Protein AF-A0A7C6ZC52-F1 (afdb_monomer_lite)

Foldseek 3Di:
DVVVCVVCVVLLVQLLVLLVVLQVVLVVDDLLVSLLVSLLSSLVSSVVVVCVPDVPDDDDPVNVVVVSVVSNVQSNVVSVVQVVVCVVPVDRPTRSVSSSVVVVVVVVVVVD

Structure (mmCIF, N/CA/C/O backbone):
data_AF-A0A7C6ZC52-F1
#
_entry.id   AF-A0A7C6ZC52-F1
#
loop_
_atom_site.group_PDB
_atom_site.id
_atom_site.type_symbol
_atom_site.label_atom_id
_atom_site.label_alt_id
_atom_site.label_comp_id
_atom_site.label_asym_id
_atom_site.label_entity_id
_atom_site.label_seq_id
_atom_site.pdbx_PDB_ins_code
_atom_site.Cartn_x
_atom_site.Cartn_y
_atom_site.Cartn_z
_atom_site.occupancy
_atom_site.B_iso_or_equiv
_atom_site.auth_seq_id
_atom_site.auth_comp_id
_atom_site.auth_asym_id
_atom_site.auth_atom_id
_atom_site.pdbx_PDB_model_num
ATOM 1 N N . MET A 1 1 ? -5.428 -13.323 18.888 1.00 49.12 1 MET A N 1
ATOM 2 C CA . MET A 1 1 ? -5.321 -13.070 17.430 1.00 49.12 1 MET A CA 1
ATOM 3 C C . MET A 1 1 ? -6.634 -13.283 16.665 1.00 49.12 1 MET A C 1
ATOM 5 O O . MET A 1 1 ? -7.093 -12.332 16.052 1.00 49.12 1 MET A O 1
ATOM 9 N N . VAL A 1 2 ? -7.304 -14.443 16.736 1.00 44.88 2 VAL A N 1
ATOM 10 C CA . VAL A 1 2 ? -8.498 -14.747 15.897 1.00 44.88 2 VAL A CA 1
ATOM 11 C C . VAL A 1 2 ? -9.716 -13.831 16.147 1.00 44.88 2 VAL A C 1
ATOM 13 O O . VAL A 1 2 ? -10.378 -13.410 15.203 1.00 44.88 2 VAL A O 1
ATOM 16 N N . ARG A 1 3 ? -9.978 -13.423 17.399 1.00 42.66 3 ARG A N 1
ATOM 17 C CA . ARG A 1 3 ? -11.074 -12.486 17.746 1.00 42.66 3 ARG A CA 1
ATOM 18 C C . ARG A 1 3 ? -10.907 -11.062 17.188 1.00 42.66 3 ARG A C 1
ATOM 20 O O . ARG A 1 3 ? -11.892 -10.343 17.079 1.00 42.66 3 ARG A O 1
ATOM 27 N N . PHE A 1 4 ? -9.684 -10.658 16.843 1.00 47.75 4 PHE A N 1
ATOM 28 C CA . PHE A 1 4 ? -9.384 -9.324 16.307 1.00 47.75 4 PHE A CA 1
ATOM 29 C C . PHE A 1 4 ? -9.726 -9.221 14.821 1.00 47.75 4 PHE A C 1
ATOM 31 O O . PHE A 1 4 ? -10.271 -8.216 14.373 1.00 47.75 4 PHE A O 1
ATOM 38 N N . LEU A 1 5 ? -9.465 -10.309 14.093 1.00 48.25 5 LEU A N 1
ATOM 39 C CA . LEU A 1 5 ? -9.848 -10.471 12.700 1.00 48.25 5 LEU A CA 1
ATOM 40 C C . LEU A 1 5 ? -11.374 -10.273 12.574 1.00 48.25 5 LEU A C 1
ATOM 42 O O . LEU A 1 5 ? -11.814 -9.373 11.870 1.00 48.25 5 LEU A O 1
ATOM 46 N N . ILE A 1 6 ? -12.172 -10.973 13.391 1.00 50.19 6 ILE A N 1
ATOM 47 C CA . ILE A 1 6 ? -13.647 -10.962 13.315 1.00 50.19 6 ILE A CA 1
ATOM 48 C C . ILE A 1 6 ? -14.277 -9.565 13.473 1.00 50.19 6 ILE A C 1
ATOM 50 O O . ILE A 1 6 ? -15.255 -9.249 12.799 1.00 50.19 6 ILE A O 1
ATOM 54 N N . ARG A 1 7 ? -13.721 -8.703 14.335 1.00 53.19 7 ARG A N 1
ATOM 55 C CA . ARG A 1 7 ? -14.292 -7.371 14.624 1.00 53.19 7 ARG A CA 1
ATOM 56 C C . ARG A 1 7 ? -13.858 -6.283 13.630 1.00 53.19 7 ARG A C 1
ATOM 58 O O . ARG A 1 7 ? -14.532 -5.263 13.526 1.00 53.19 7 ARG A O 1
ATOM 65 N N . HIS A 1 8 ? -12.759 -6.488 12.899 1.00 59.03 8 HIS A N 1
ATOM 66 C CA . HIS A 1 8 ? -12.187 -5.500 11.971 1.00 59.03 8 HIS A CA 1
ATOM 67 C C . HIS A 1 8 ? -12.143 -5.963 10.504 1.00 59.03 8 HIS A C 1
ATOM 69 O O . HIS A 1 8 ? -11.731 -5.190 9.640 1.00 59.03 8 HIS A O 1
ATOM 75 N N . TRP A 1 9 ? -12.625 -7.171 10.191 1.00 60.59 9 TRP A N 1
ATOM 76 C CA . TRP A 1 9 ? -12.776 -7.671 8.820 1.00 60.59 9 TRP A CA 1
ATOM 77 C C . TRP A 1 9 ? -13.433 -6.714 7.828 1.00 60.59 9 TRP A C 1
ATOM 79 O O . TRP A 1 9 ? -12.877 -6.585 6.741 1.00 60.59 9 TRP A O 1
ATOM 89 N N . PRO A 1 10 ? -14.533 -5.999 8.143 1.00 69.50 10 PRO A N 1
ATOM 90 C CA . PRO A 1 10 ? -15.108 -5.073 7.169 1.00 69.50 10 PRO A CA 1
ATOM 91 C C . PRO A 1 10 ? -14.120 -3.971 6.770 1.00 69.50 10 PRO A C 1
ATOM 93 O O . PRO A 1 10 ? -14.049 -3.613 5.601 1.00 69.50 10 PRO A O 1
ATOM 96 N N . ARG A 1 11 ? -13.284 -3.496 7.702 1.00 70.25 11 ARG A N 1
ATOM 97 C CA . ARG A 1 11 ? -12.250 -2.495 7.406 1.00 70.25 11 ARG A CA 1
ATOM 98 C C . ARG A 1 11 ? -11.139 -3.091 6.544 1.00 70.25 11 ARG A C 1
ATOM 100 O O . ARG A 1 11 ? -10.799 -2.520 5.518 1.00 70.25 11 ARG A O 1
ATOM 107 N N . ALA A 1 12 ? -10.637 -4.274 6.904 1.00 71.81 12 ALA A N 1
ATOM 108 C CA . ALA A 1 12 ? -9.601 -4.958 6.129 1.00 71.81 12 ALA A CA 1
ATOM 109 C C . ALA A 1 12 ? -10.050 -5.260 4.687 1.00 71.81 12 ALA A C 1
ATOM 111 O O . ALA A 1 12 ? -9.261 -5.113 3.758 1.00 71.81 12 ALA A O 1
ATOM 112 N N . VAL A 1 13 ? -11.320 -5.628 4.489 1.00 78.56 13 VAL A N 1
ATOM 113 C CA . VAL A 1 13 ? -11.903 -5.865 3.159 1.00 78.56 13 VAL A CA 1
ATOM 114 C C . VAL A 1 13 ? -12.015 -4.565 2.361 1.00 78.56 13 VAL A C 1
ATOM 116 O O . VAL A 1 13 ? -11.674 -4.556 1.181 1.00 78.56 13 VAL A O 1
ATOM 119 N N . VAL A 1 14 ? -12.432 -3.461 2.989 1.00 77.81 14 VAL A N 1
ATOM 120 C CA . VAL A 1 14 ? -12.487 -2.143 2.331 1.00 77.81 14 VAL A CA 1
ATOM 121 C C . VAL A 1 14 ? -11.087 -1.675 1.933 1.00 77.81 14 VAL A C 1
ATOM 123 O O . VAL A 1 14 ? -10.881 -1.288 0.787 1.00 77.81 14 VAL A O 1
ATOM 126 N N . VAL A 1 15 ? -10.106 -1.773 2.832 1.00 80.12 15 VAL A N 1
ATOM 127 C CA . VAL A 1 15 ? -8.717 -1.361 2.571 1.00 80.12 15 VAL A CA 1
ATOM 128 C C . VAL A 1 15 ? -8.071 -2.241 1.495 1.00 80.12 15 VAL A C 1
ATOM 130 O O . VAL A 1 15 ? -7.408 -1.720 0.600 1.00 80.12 15 VAL A O 1
ATOM 133 N N . ALA A 1 16 ? -8.326 -3.554 1.508 1.00 80.19 16 ALA A N 1
ATOM 134 C CA . ALA A 1 16 ? -7.916 -4.454 0.430 1.00 80.19 16 ALA A CA 1
ATOM 135 C C . ALA A 1 16 ? -8.570 -4.078 -0.905 1.00 80.19 16 ALA A C 1
ATOM 137 O O . ALA A 1 16 ? -7.877 -3.969 -1.915 1.00 80.19 16 ALA A O 1
ATOM 138 N N . GLY A 1 17 ? -9.877 -3.807 -0.908 1.00 81.69 17 GLY A N 1
ATOM 139 C CA . GLY A 1 17 ? -10.591 -3.326 -2.089 1.00 81.69 17 GLY A CA 1
ATOM 140 C C . GLY A 1 17 ? -9.960 -2.055 -2.658 1.00 81.69 17 GLY A C 1
ATOM 141 O O . GLY A 1 17 ? -9.652 -2.003 -3.848 1.00 81.69 17 GLY A O 1
ATOM 142 N N . VAL A 1 18 ? -9.677 -1.066 -1.807 1.00 83.50 18 VAL A N 1
ATOM 143 C CA . VAL A 1 18 ? -9.012 0.181 -2.214 1.00 83.50 18 VAL A CA 1
ATOM 144 C C . VAL A 1 18 ? -7.610 -0.086 -2.758 1.00 83.50 18 VAL A C 1
ATOM 146 O O . VAL A 1 18 ? -7.251 0.501 -3.776 1.00 83.50 18 VAL A O 1
ATOM 149 N N . ALA A 1 19 ? -6.832 -0.988 -2.155 1.00 82.69 19 ALA A N 1
ATOM 150 C CA . ALA A 1 19 ? -5.495 -1.339 -2.639 1.00 82.69 19 ALA A CA 1
ATOM 151 C C . ALA A 1 19 ? -5.523 -1.905 -4.070 1.00 82.69 19 ALA A C 1
ATOM 153 O O . ALA A 1 19 ? -4.771 -1.455 -4.933 1.00 82.69 19 ALA A O 1
ATOM 154 N N . PHE A 1 20 ? -6.422 -2.850 -4.359 1.00 83.69 20 PHE A N 1
ATOM 155 C CA . PHE A 1 20 ? -6.524 -3.442 -5.697 1.00 83.69 20 PHE A CA 1
ATOM 156 C C . PHE A 1 20 ? -7.140 -2.485 -6.725 1.00 83.69 20 PHE A C 1
ATOM 158 O O . PHE A 1 20 ? -6.680 -2.436 -7.867 1.00 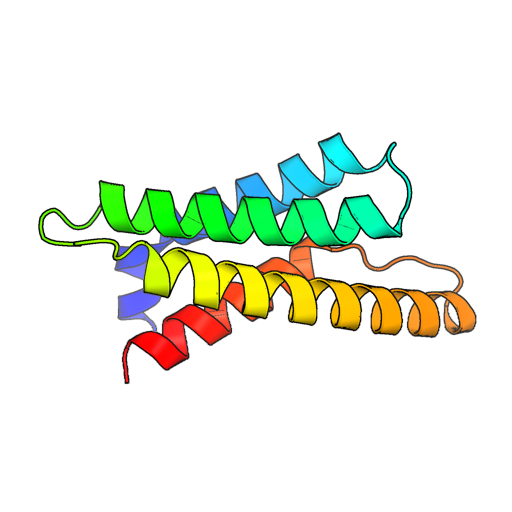83.69 20 PHE A O 1
ATOM 165 N N . VAL A 1 21 ? -8.144 -1.695 -6.330 1.00 86.00 21 VAL A N 1
ATOM 166 C CA . VAL A 1 21 ? -8.778 -0.701 -7.210 1.00 86.00 21 VAL A CA 1
ATOM 167 C C . VAL A 1 21 ? -7.803 0.424 -7.551 1.00 86.00 21 VAL A C 1
ATOM 169 O O . VAL A 1 21 ? -7.663 0.767 -8.722 1.00 86.00 21 VAL A O 1
ATOM 172 N N . SER A 1 22 ? -7.086 0.963 -6.563 1.00 82.69 22 SER A N 1
ATOM 173 C CA . SER A 1 22 ? -6.061 1.988 -6.798 1.00 82.69 22 SER A CA 1
ATOM 174 C C . SER A 1 22 ? -4.925 1.446 -7.656 1.00 82.69 22 SER A C 1
ATOM 176 O O . SER A 1 22 ? -4.551 2.097 -8.629 1.00 82.69 22 SER A O 1
ATOM 178 N N . GLN A 1 23 ? -4.460 0.218 -7.400 1.00 82.56 23 GLN A N 1
ATOM 179 C CA . GLN A 1 23 ? -3.472 -0.427 -8.257 1.00 82.56 23 GLN A CA 1
ATOM 180 C C . GLN A 1 23 ? -3.954 -0.508 -9.713 1.00 82.56 23 GLN A C 1
ATOM 182 O O . GLN A 1 23 ? -3.177 -0.204 -10.615 1.00 82.56 23 GLN A O 1
ATOM 187 N N . ALA A 1 24 ? -5.207 -0.908 -9.951 1.00 81.44 24 ALA A N 1
ATOM 188 C CA . ALA A 1 24 ? -5.769 -1.040 -11.294 1.00 81.44 24 ALA A CA 1
ATOM 189 C C . ALA A 1 24 ? -5.967 0.314 -11.996 1.00 81.44 24 ALA A C 1
ATOM 191 O O . ALA A 1 24 ? -5.619 0.445 -13.169 1.00 81.44 24 ALA A O 1
ATOM 192 N N . LEU A 1 25 ? -6.484 1.317 -11.280 1.00 84.56 25 LEU A N 1
ATOM 193 C CA . LEU A 1 25 ? -6.748 2.659 -11.811 1.00 84.56 25 LEU A CA 1
ATOM 194 C C . LEU A 1 25 ? -5.472 3.440 -12.114 1.00 84.56 25 LEU A C 1
ATOM 196 O O . LEU A 1 25 ? -5.442 4.218 -13.063 1.00 84.56 25 LEU A O 1
ATOM 200 N N . LEU A 1 26 ? -4.432 3.244 -11.304 1.00 81.81 26 LEU A N 1
ATOM 201 C CA . LEU A 1 26 ? -3.179 3.985 -11.401 1.00 81.81 26 LEU A CA 1
ATOM 202 C C . LEU A 1 26 ? -2.105 3.240 -12.210 1.00 81.81 26 LEU A C 1
ATOM 204 O O . LEU A 1 26 ? -1.073 3.821 -12.516 1.00 81.81 26 LEU A O 1
ATOM 208 N N . LYS A 1 27 ? -2.362 1.992 -12.626 1.00 77.81 27 LYS A N 1
ATOM 209 C CA . LYS A 1 27 ? -1.494 1.225 -13.533 1.00 77.81 27 LYS A CA 1
ATOM 210 C C . LYS A 1 27 ? -1.074 1.957 -14.827 1.00 77.81 27 LYS A C 1
ATOM 212 O O . LYS A 1 27 ? 0.035 1.686 -15.277 1.00 77.81 27 LYS A O 1
ATOM 217 N N . PRO A 1 28 ? -1.897 2.820 -15.465 1.00 81.38 28 PRO A N 1
ATOM 218 C CA . PRO A 1 28 ? -1.469 3.559 -16.656 1.00 81.38 28 PRO A CA 1
ATOM 219 C C . PRO A 1 28 ? -0.519 4.734 -16.368 1.00 81.38 28 PRO A C 1
ATOM 221 O O . PRO A 1 28 ? -0.026 5.338 -17.317 1.00 81.38 28 PRO A O 1
ATOM 224 N N . LEU A 1 29 ? -0.270 5.087 -15.102 1.00 78.62 29 LEU A N 1
ATOM 225 C CA . LEU A 1 29 ? 0.718 6.106 -14.737 1.00 78.62 29 LEU A CA 1
ATOM 226 C C . LEU A 1 29 ? 2.141 5.541 -14.769 1.00 78.62 29 LEU A C 1
ATOM 228 O O . LEU A 1 29 ? 2.360 4.331 -14.823 1.00 78.62 29 LEU A O 1
ATOM 232 N N . GLU A 1 30 ? 3.121 6.441 -14.687 1.00 78.44 30 GLU A N 1
ATOM 233 C CA . GLU A 1 30 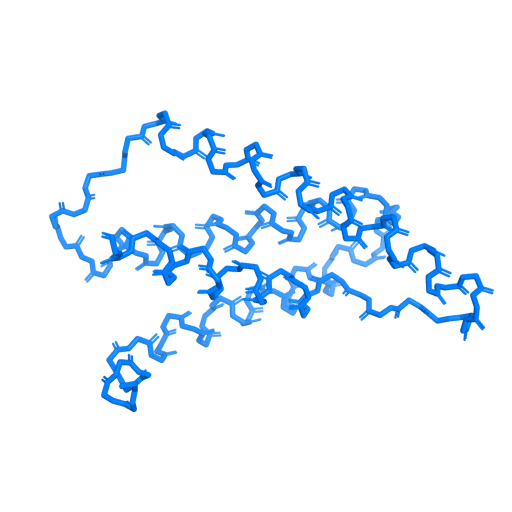? 4.517 6.047 -14.533 1.00 78.44 30 GLU A CA 1
ATOM 234 C C . GLU A 1 30 ? 4.720 5.160 -13.283 1.00 78.44 30 GLU A C 1
ATOM 236 O O . GLU A 1 30 ? 4.068 5.375 -12.252 1.00 78.44 30 GLU A O 1
ATOM 241 N N . PRO A 1 31 ? 5.651 4.186 -13.327 1.00 73.88 31 PRO A N 1
ATOM 242 C CA . PRO A 1 31 ? 5.801 3.168 -12.282 1.00 73.88 31 PRO A CA 1
ATOM 243 C C . PRO A 1 31 ? 6.065 3.731 -10.879 1.00 73.88 31 PRO A C 1
ATOM 245 O O . PRO A 1 31 ? 5.585 3.191 -9.883 1.00 73.88 31 PRO A O 1
ATOM 248 N N . PHE A 1 32 ? 6.813 4.832 -10.801 1.00 74.50 32 PHE A N 1
ATOM 249 C CA . PHE A 1 32 ? 7.185 5.473 -9.544 1.00 74.50 32 PHE A CA 1
ATOM 250 C C . PHE A 1 32 ? 6.005 6.187 -8.853 1.00 74.50 32 PHE A C 1
ATOM 252 O O . PHE A 1 32 ? 5.668 5.815 -7.723 1.00 74.50 32 PHE A O 1
ATOM 259 N N . PRO A 1 33 ? 5.314 7.159 -9.490 1.00 79.19 33 PRO A N 1
ATOM 260 C CA . PRO A 1 33 ? 4.155 7.805 -8.873 1.00 79.19 33 PRO A CA 1
ATOM 261 C C . PRO A 1 33 ? 3.002 6.827 -8.624 1.00 79.19 33 PRO A C 1
ATOM 263 O O . PRO A 1 33 ? 2.278 6.983 -7.640 1.00 79.19 33 PRO A O 1
ATOM 266 N N . TRP A 1 34 ? 2.858 5.786 -9.450 1.00 80.25 34 TRP A N 1
ATOM 267 C CA . TRP A 1 34 ? 1.882 4.716 -9.240 1.00 80.25 34 TRP A CA 1
ATOM 268 C C . TRP A 1 34 ? 2.046 4.012 -7.885 1.00 80.25 34 TRP A C 1
ATOM 270 O O . TRP A 1 34 ? 1.063 3.834 -7.153 1.00 80.25 34 TRP A O 1
ATOM 280 N N . PHE A 1 35 ? 3.279 3.646 -7.524 1.00 78.69 35 PHE A N 1
ATOM 281 C CA . PHE A 1 35 ? 3.584 2.999 -6.246 1.00 78.69 35 PHE A CA 1
ATOM 282 C C . PHE A 1 35 ? 3.257 3.909 -5.060 1.00 78.69 35 PHE A C 1
ATOM 284 O O . PHE A 1 35 ? 2.563 3.494 -4.130 1.00 78.69 35 PHE A O 1
ATOM 291 N N . ILE A 1 36 ? 3.699 5.166 -5.119 1.00 83.69 36 ILE A N 1
ATOM 292 C CA . ILE A 1 36 ? 3.500 6.141 -4.039 1.00 83.69 36 ILE A CA 1
ATOM 293 C C . ILE A 1 36 ? 2.011 6.428 -3.819 1.00 83.69 36 ILE A C 1
ATOM 295 O O . ILE A 1 36 ? 1.529 6.376 -2.686 1.00 83.69 36 ILE A O 1
ATOM 299 N N . LEU A 1 37 ? 1.263 6.677 -4.896 1.00 84.38 37 LEU A N 1
ATOM 300 C CA . LEU A 1 37 ? -0.165 6.989 -4.816 1.00 84.38 37 LEU A CA 1
ATOM 301 C C . LEU A 1 37 ? -0.987 5.817 -4.272 1.00 84.38 37 LEU A C 1
ATOM 303 O O . LEU A 1 37 ? -1.893 6.034 -3.471 1.00 84.38 37 LEU A O 1
ATOM 307 N N . THR A 1 38 ? -0.654 4.581 -4.655 1.00 82.75 38 THR A N 1
ATOM 308 C CA . THR A 1 38 ? -1.337 3.382 -4.141 1.00 82.75 38 THR A CA 1
ATOM 309 C C . THR A 1 38 ? -1.182 3.277 -2.620 1.00 82.75 38 THR A C 1
ATOM 311 O O . THR A 1 38 ? -2.162 3.083 -1.904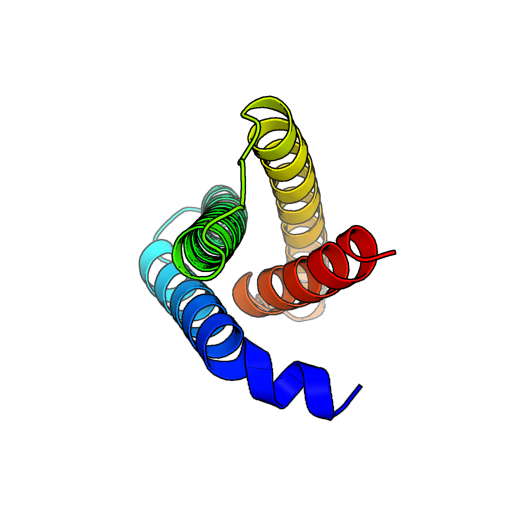 1.00 82.75 38 THR A O 1
ATOM 314 N N . PHE A 1 39 ? 0.034 3.473 -2.108 1.00 83.81 39 PHE A N 1
ATOM 315 C CA . PHE A 1 39 ? 0.318 3.445 -0.671 1.00 83.81 39 PHE A CA 1
ATOM 316 C C . PHE A 1 39 ? -0.400 4.566 0.096 1.00 83.81 39 PHE A C 1
ATOM 318 O O . PHE A 1 39 ? -1.005 4.310 1.139 1.00 83.81 39 PHE A O 1
ATOM 325 N N . LEU A 1 40 ? -0.393 5.789 -0.441 1.00 84.62 40 LEU A N 1
ATOM 326 C CA . LEU A 1 40 ? -1.103 6.932 0.143 1.00 84.62 40 LEU A CA 1
ATOM 327 C C . LEU A 1 40 ? -2.619 6.711 0.205 1.00 84.62 40 LEU A C 1
ATOM 329 O O . LEU A 1 40 ? -3.235 6.988 1.233 1.00 84.62 40 LEU A O 1
ATOM 333 N N . LEU A 1 41 ? -3.221 6.185 -0.864 1.00 85.62 41 LEU A N 1
ATOM 334 C CA . LEU A 1 41 ? -4.658 5.901 -0.910 1.00 85.62 41 LEU A CA 1
ATOM 335 C C . LEU A 1 41 ? -5.062 4.818 0.091 1.00 85.62 41 LEU A C 1
ATOM 337 O O . LEU A 1 41 ? -6.081 4.962 0.764 1.00 85.62 41 LEU A O 1
ATOM 341 N N . VAL A 1 42 ? -4.256 3.763 0.225 1.00 84.62 42 VAL A N 1
ATOM 342 C CA . VAL A 1 42 ? -4.473 2.704 1.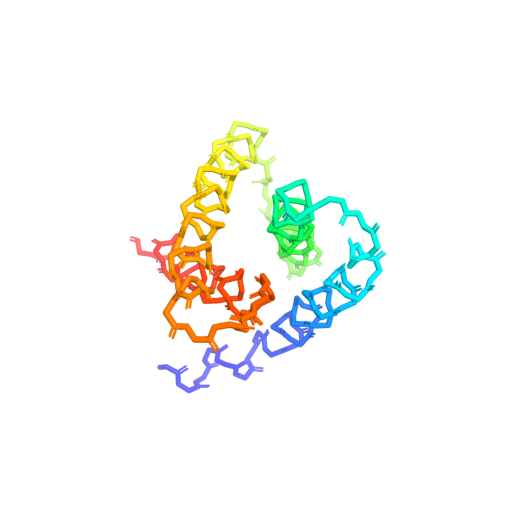222 1.00 84.62 42 VAL A CA 1
ATOM 343 C C . VAL A 1 42 ? -4.392 3.269 2.644 1.00 84.62 42 VAL A C 1
ATOM 345 O O . VAL A 1 42 ? -5.253 2.967 3.471 1.00 84.62 42 VAL A O 1
ATOM 348 N N . TYR A 1 43 ? -3.414 4.136 2.919 1.00 84.00 43 TYR A N 1
ATOM 349 C CA . TYR A 1 43 ? -3.263 4.797 4.218 1.00 84.00 43 TYR A CA 1
ATOM 350 C C . TYR A 1 43 ? -4.434 5.731 4.558 1.00 84.00 43 TYR A C 1
ATOM 352 O O . TYR A 1 43 ? -4.961 5.696 5.673 1.00 84.00 43 TYR A O 1
ATOM 360 N N . LEU A 1 44 ? -4.875 6.538 3.590 1.00 83.69 44 LEU A N 1
ATOM 361 C CA . LEU A 1 44 ? -6.033 7.420 3.741 1.00 83.69 44 LEU A CA 1
ATOM 362 C C . LEU A 1 44 ? -7.319 6.624 3.964 1.00 83.69 44 LEU A C 1
ATOM 364 O O . LEU A 1 44 ? -8.101 6.964 4.849 1.00 83.69 44 LEU A O 1
ATOM 368 N N . ALA A 1 45 ? -7.529 5.554 3.196 1.00 83.62 45 ALA A N 1
ATOM 369 C CA . ALA A 1 45 ? -8.706 4.706 3.328 1.00 83.62 45 ALA A CA 1
ATOM 370 C C . ALA A 1 45 ? -8.789 4.042 4.706 1.00 83.62 45 ALA A C 1
ATOM 372 O O . ALA A 1 45 ? -9.866 4.015 5.299 1.00 83.62 45 ALA A O 1
ATOM 373 N N . ASP A 1 46 ? -7.670 3.551 5.239 1.00 81.31 46 ASP A N 1
ATOM 374 C CA . ASP A 1 46 ? -7.646 2.978 6.587 1.00 81.31 46 ASP A CA 1
ATOM 375 C C . ASP A 1 46 ? -7.854 4.046 7.670 1.00 81.31 46 ASP A C 1
ATOM 377 O O . ASP A 1 46 ? -8.653 3.845 8.582 1.00 81.31 46 ASP A O 1
ATOM 381 N N . SER A 1 47 ? -7.217 5.215 7.532 1.00 78.69 47 SER A N 1
ATOM 382 C CA . SER A 1 47 ? -7.384 6.337 8.468 1.00 78.69 47 SER A CA 1
ATOM 383 C C . SER A 1 47 ? -8.839 6.815 8.524 1.00 78.69 47 SER A C 1
ATOM 385 O O . SER A 1 47 ? -9.390 7.020 9.608 1.00 78.69 47 SER A O 1
ATOM 387 N N . LEU A 1 48 ? -9.496 6.924 7.365 1.00 80.94 48 LEU A N 1
ATOM 388 C CA . LEU A 1 48 ? -10.919 7.249 7.264 1.00 80.94 48 LEU A CA 1
ATOM 389 C C . LEU A 1 48 ? -11.800 6.131 7.833 1.00 80.94 48 LEU A C 1
ATOM 391 O O . LEU A 1 48 ? -12.753 6.415 8.555 1.00 80.94 48 LEU A O 1
ATOM 395 N N . ALA A 1 49 ? -11.486 4.863 7.555 1.00 78.00 49 ALA A N 1
ATOM 396 C CA . ALA A 1 49 ? -12.228 3.723 8.094 1.00 78.00 49 ALA A CA 1
ATOM 397 C C . ALA A 1 49 ? -12.112 3.615 9.626 1.00 78.00 49 ALA A C 1
ATOM 399 O O . ALA A 1 49 ? -13.064 3.193 10.290 1.00 78.00 49 ALA A O 1
ATOM 400 N N . LEU A 1 50 ? -10.966 3.999 10.192 1.00 76.12 50 LEU A N 1
ATOM 401 C CA . LEU A 1 50 ? -10.757 4.127 11.633 1.00 76.12 50 LEU A CA 1
ATOM 402 C C . LEU A 1 50 ? -11.622 5.247 12.215 1.00 76.12 50 LEU A C 1
ATOM 404 O O . LEU A 1 50 ? -12.390 4.980 13.137 1.00 76.12 50 LEU A O 1
ATOM 408 N N . MET A 1 51 ? -11.570 6.440 11.618 1.00 75.19 51 MET A N 1
ATOM 409 C CA . MET A 1 51 ? -12.366 7.600 12.035 1.00 75.19 51 MET A CA 1
ATOM 410 C C . MET A 1 51 ? -13.880 7.339 11.964 1.00 75.19 51 MET A C 1
ATOM 412 O O . MET A 1 51 ? -14.624 7.717 12.860 1.00 75.19 51 MET A O 1
ATOM 416 N N . LEU A 1 52 ? -14.353 6.655 10.919 1.00 75.12 52 LEU A N 1
ATOM 417 C CA . LEU A 1 52 ? -15.773 6.323 10.739 1.00 75.12 52 LEU A CA 1
ATOM 418 C C . LEU A 1 52 ? -16.289 5.301 11.752 1.00 75.12 52 LEU A C 1
ATOM 420 O O . LEU A 1 52 ? -17.483 5.257 12.044 1.00 75.12 52 LEU A O 1
ATOM 424 N N . SER A 1 53 ? -15.413 4.424 12.232 1.00 71.38 53 SER A N 1
ATOM 425 C CA . SER A 1 53 ? -15.827 3.269 13.016 1.00 71.38 53 SER A CA 1
ATOM 426 C C . SER A 1 53 ? -15.532 3.406 14.507 1.00 71.38 53 SER A C 1
ATOM 428 O O . SER A 1 53 ? -15.972 2.539 15.264 1.00 71.38 53 SER A O 1
ATOM 430 N N . ASP A 1 54 ? -14.837 4.457 14.930 1.00 71.06 54 ASP A N 1
ATOM 431 C CA . ASP A 1 54 ? -14.574 4.751 16.333 1.00 71.06 54 ASP A CA 1
ATOM 432 C C . ASP A 1 54 ? -14.913 6.224 16.619 1.00 71.06 54 ASP A C 1
ATOM 434 O O . ASP A 1 54 ? -14.273 7.135 16.100 1.00 71.06 54 ASP A O 1
ATOM 438 N N . LYS A 1 55 ? -15.993 6.459 17.379 1.00 60.00 55 LYS A N 1
ATOM 439 C CA . LYS A 1 55 ? -16.589 7.799 17.565 1.00 60.00 55 LYS A CA 1
ATOM 440 C C . LYS A 1 55 ? -15.702 8.757 18.361 1.00 60.00 55 LYS A C 1
ATOM 442 O O . LYS A 1 55 ? -15.877 9.964 18.230 1.00 60.00 55 LYS A O 1
ATOM 447 N N . ASP A 1 56 ? -14.755 8.221 19.126 1.00 65.06 56 ASP A N 1
ATOM 448 C CA . ASP A 1 56 ? -13.833 8.993 19.964 1.00 65.06 56 ASP A CA 1
ATOM 449 C C . ASP A 1 56 ? -12.449 9.156 19.310 1.00 65.06 56 ASP A C 1
ATOM 451 O O . ASP A 1 56 ? -11.491 9.606 19.941 1.00 65.06 56 ASP A O 1
ATOM 455 N N . PHE A 1 57 ? -12.313 8.785 18.033 1.00 65.00 57 PHE A N 1
ATOM 456 C CA . PHE A 1 57 ? -11.040 8.848 17.328 1.00 65.00 57 PHE A CA 1
ATOM 457 C C . PHE A 1 57 ? -10.720 10.273 16.874 1.00 65.00 57 PHE A C 1
ATOM 459 O O . PHE A 1 57 ? -11.182 10.742 15.832 1.00 65.00 57 PHE A O 1
ATOM 466 N N . VAL A 1 58 ? -9.891 10.963 17.655 1.00 69.44 58 VAL A N 1
ATOM 467 C CA . VAL A 1 58 ? -9.330 12.262 17.277 1.00 69.44 58 VAL A CA 1
ATOM 468 C C . VAL A 1 58 ? -8.103 12.024 16.401 1.00 69.44 58 VAL A C 1
ATOM 470 O O . VAL A 1 58 ? -7.080 11.524 16.865 1.00 69.44 58 VAL A O 1
ATOM 473 N N . LEU A 1 59 ? -8.210 12.366 15.117 1.00 70.31 59 LEU A N 1
ATOM 474 C CA . LEU A 1 59 ? -7.083 12.315 14.193 1.00 70.31 59 LEU A CA 1
ATOM 475 C C . LEU A 1 59 ? -6.296 13.626 14.289 1.00 70.31 59 LEU A C 1
ATOM 477 O O . LEU A 1 59 ? -6.750 14.661 13.799 1.00 70.31 59 LEU A O 1
ATOM 481 N N . TYR A 1 60 ? -5.122 13.596 14.916 1.00 78.62 60 TYR A N 1
ATOM 482 C CA . TYR A 1 60 ? -4.223 14.746 14.900 1.00 78.62 60 TYR A CA 1
ATOM 483 C C . TYR A 1 60 ? -3.595 14.901 13.513 1.00 78.62 60 TYR A C 1
ATOM 485 O O . TYR A 1 60 ? -3.176 13.928 12.885 1.00 78.62 60 TYR A O 1
ATOM 493 N N . LEU A 1 61 ? -3.515 16.143 13.030 1.00 77.62 61 LEU A N 1
ATOM 494 C CA . LEU A 1 61 ? -2.916 16.440 11.727 1.00 77.62 61 LEU A CA 1
ATOM 495 C C . LEU A 1 61 ? -1.436 16.026 11.678 1.00 77.62 61 LEU A C 1
ATOM 497 O O . LEU A 1 61 ? -0.961 15.568 10.644 1.00 77.62 61 LEU A O 1
ATOM 501 N N . GLU A 1 62 ? -0.730 16.144 12.804 1.00 79.81 62 GLU A N 1
ATOM 502 C CA . GLU A 1 62 ? 0.662 15.715 12.960 1.00 79.81 62 GLU A CA 1
ATOM 503 C C . GLU A 1 62 ? 0.825 14.195 12.815 1.00 79.81 62 GLU A C 1
ATOM 505 O O . GLU A 1 62 ? 1.701 13.739 12.080 1.00 79.81 62 GLU A O 1
ATOM 510 N N . ASP A 1 63 ? -0.061 13.405 13.427 1.00 77.62 63 ASP A N 1
ATOM 511 C CA . ASP A 1 63 ? -0.084 11.945 13.264 1.00 77.62 63 ASP A CA 1
ATOM 512 C C . ASP A 1 63 ? -0.391 11.556 11.813 1.00 77.62 63 ASP A C 1
ATOM 514 O O . ASP A 1 63 ? 0.231 10.653 11.249 1.00 77.62 63 ASP A O 1
ATOM 518 N N . LEU A 1 64 ? -1.320 12.273 11.168 1.00 80.50 64 LEU A N 1
ATOM 519 C CA . LEU A 1 64 ? -1.641 12.044 9.762 1.00 80.50 64 LEU A CA 1
ATOM 520 C C . LEU A 1 64 ? -0.424 12.328 8.864 1.00 80.50 64 LEU A C 1
ATOM 522 O O . LEU A 1 64 ? -0.110 11.506 8.002 1.00 80.50 64 LEU A O 1
ATOM 526 N N . LEU A 1 65 ? 0.254 13.462 9.072 1.00 82.19 65 LEU A N 1
ATOM 527 C CA . LEU A 1 65 ? 1.433 13.894 8.311 1.00 82.19 65 LEU A CA 1
ATOM 528 C C . LEU A 1 65 ? 2.631 12.971 8.529 1.00 82.19 65 LEU A C 1
ATOM 530 O O . LEU A 1 65 ? 3.255 12.544 7.558 1.00 82.19 65 LEU A O 1
ATOM 534 N N . SER A 1 66 ? 2.942 12.635 9.779 1.00 81.94 66 SER A N 1
ATOM 535 C CA . SER A 1 66 ? 4.041 11.724 10.110 1.00 81.94 66 SER A CA 1
ATOM 536 C C . SER A 1 66 ? 3.803 10.329 9.528 1.00 81.94 66 SER A C 1
ATOM 538 O O . SER A 1 66 ? 4.708 9.759 8.912 1.00 81.94 66 SER A O 1
ATOM 540 N N . GLY A 1 67 ? 2.570 9.817 9.604 1.00 81.25 67 GLY A N 1
ATOM 541 C CA . GLY A 1 67 ? 2.188 8.570 8.946 1.00 81.25 67 GLY A CA 1
ATOM 542 C C . GLY A 1 67 ? 2.263 8.656 7.419 1.00 81.25 67 GLY A C 1
ATOM 543 O O . GLY A 1 67 ? 2.798 7.746 6.789 1.00 81.25 67 GLY A O 1
ATOM 544 N N . ALA A 1 68 ? 1.838 9.767 6.809 1.00 81.56 68 ALA A N 1
ATOM 545 C CA . ALA A 1 68 ? 1.951 9.973 5.364 1.00 81.56 68 ALA A CA 1
ATOM 546 C C . ALA A 1 68 ? 3.416 9.999 4.891 1.00 81.56 68 ALA A C 1
ATOM 548 O O . ALA A 1 68 ? 3.741 9.397 3.863 1.00 81.56 68 ALA A O 1
ATOM 549 N N . ILE A 1 69 ? 4.317 10.634 5.649 1.00 86.00 69 ILE A N 1
ATOM 550 C CA . ILE A 1 69 ? 5.762 10.625 5.372 1.00 86.00 69 ILE A CA 1
ATOM 551 C C . ILE A 1 69 ? 6.299 9.195 5.454 1.00 86.00 69 ILE A C 1
ATOM 553 O O . ILE A 1 69 ? 6.961 8.731 4.524 1.00 86.00 69 ILE A O 1
ATOM 557 N N . LEU A 1 70 ? 5.972 8.468 6.525 1.00 85.19 70 LEU A N 1
ATOM 558 C CA . LEU A 1 70 ? 6.435 7.097 6.739 1.00 85.19 70 LEU A CA 1
ATOM 559 C C . LEU A 1 70 ? 5.953 6.153 5.627 1.00 85.19 70 LEU A C 1
ATOM 561 O O . LEU A 1 70 ? 6.729 5.349 5.104 1.00 85.19 70 LEU A O 1
ATOM 565 N N . VAL A 1 71 ? 4.694 6.293 5.212 1.00 85.25 71 VAL A N 1
ATOM 566 C CA . VAL A 1 71 ? 4.096 5.543 4.101 1.00 85.25 71 VAL A CA 1
ATOM 567 C C . VAL A 1 71 ? 4.762 5.898 2.773 1.00 85.25 71 VAL A C 1
ATOM 569 O O . VAL A 1 71 ? 5.049 4.999 1.988 1.00 85.25 71 VAL A O 1
ATOM 572 N N . THR A 1 72 ? 5.077 7.172 2.534 1.00 84.75 72 THR A N 1
ATOM 573 C CA . THR A 1 72 ? 5.759 7.617 1.307 1.00 84.75 72 THR A CA 1
ATOM 574 C C . THR A 1 72 ? 7.179 7.056 1.217 1.00 84.75 72 THR A C 1
ATOM 576 O O . THR A 1 72 ? 7.560 6.510 0.181 1.00 84.75 72 THR A O 1
ATOM 579 N N . VAL A 1 73 ? 7.949 7.114 2.310 1.00 87.31 73 VAL A N 1
ATOM 580 C CA . VAL A 1 73 ? 9.293 6.510 2.385 1.00 87.31 73 VAL A CA 1
ATOM 581 C C . VAL A 1 73 ? 9.212 5.001 2.156 1.00 87.31 73 VAL A C 1
ATOM 583 O O . VAL A 1 73 ? 9.993 4.439 1.389 1.00 87.31 73 VAL A O 1
ATOM 586 N N . SER A 1 74 ? 8.222 4.345 2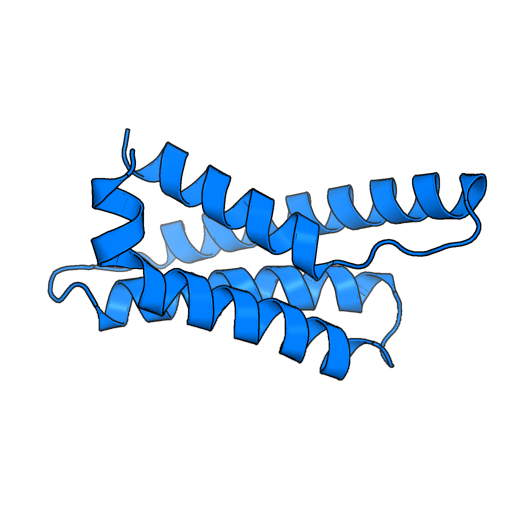.759 1.00 84.12 74 SER A N 1
ATOM 587 C CA . SER A 1 74 ? 7.999 2.910 2.581 1.00 84.12 74 SER A CA 1
ATOM 588 C C . SER A 1 74 ? 7.604 2.548 1.149 1.00 84.12 74 SER A C 1
ATOM 590 O O . SER A 1 74 ? 8.063 1.536 0.627 1.00 84.12 74 SER A O 1
ATOM 592 N N . ALA A 1 75 ? 6.795 3.379 0.489 1.00 83.69 75 ALA A N 1
ATOM 593 C CA . ALA A 1 75 ? 6.415 3.195 -0.907 1.00 83.69 75 ALA A CA 1
ATOM 594 C C . ALA A 1 75 ? 7.621 3.343 -1.843 1.00 83.69 75 ALA A C 1
ATOM 596 O O . ALA A 1 75 ? 7.782 2.542 -2.762 1.00 83.69 75 ALA A O 1
ATOM 597 N N . ALA A 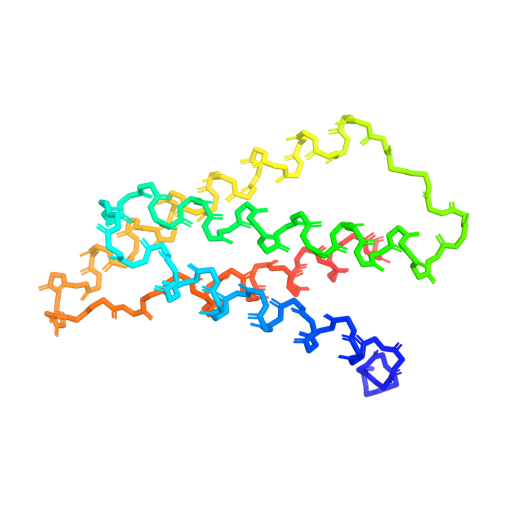1 76 ? 8.498 4.316 -1.577 1.00 84.25 76 ALA A N 1
ATOM 598 C CA . ALA A 1 76 ? 9.746 4.484 -2.316 1.00 84.25 76 ALA A CA 1
ATOM 599 C C . ALA A 1 76 ? 10.665 3.262 -2.152 1.00 84.25 76 ALA A C 1
ATOM 601 O O . ALA A 1 76 ? 11.189 2.751 -3.140 1.00 84.25 76 ALA A O 1
ATOM 602 N N . LEU A 1 77 ? 10.804 2.733 -0.931 1.00 85.00 77 LEU A N 1
ATOM 603 C CA . LEU A 1 77 ? 11.546 1.490 -0.687 1.00 85.00 77 LEU A CA 1
ATOM 604 C C . LEU A 1 77 ? 10.902 0.290 -1.392 1.00 85.00 77 LEU A C 1
ATOM 606 O O . LEU A 1 77 ? 11.602 -0.504 -2.017 1.00 85.00 77 LEU A O 1
ATOM 610 N N . GLY A 1 78 ? 9.574 0.181 -1.339 1.00 82.31 78 GLY A N 1
ATOM 611 C CA . GLY A 1 78 ? 8.816 -0.851 -2.042 1.00 82.31 78 GLY A CA 1
ATOM 612 C C . GLY A 1 78 ? 9.034 -0.799 -3.553 1.00 82.31 78 GLY A C 1
ATOM 613 O O . GLY A 1 78 ? 9.240 -1.840 -4.170 1.00 82.31 78 GLY A O 1
ATOM 614 N N . PHE A 1 79 ? 9.076 0.400 -4.134 1.00 83.50 79 PHE A N 1
ATOM 615 C CA . PHE A 1 79 ? 9.390 0.599 -5.546 1.00 83.50 79 PHE A CA 1
ATOM 616 C C . PHE A 1 79 ? 10.826 0.189 -5.893 1.00 83.50 79 PHE A C 1
ATOM 618 O O . PHE A 1 79 ? 11.050 -0.455 -6.917 1.00 83.50 79 PHE A O 1
ATOM 625 N N . VAL A 1 80 ? 11.808 0.526 -5.049 1.00 84.75 80 VAL A N 1
ATOM 626 C CA . VAL A 1 80 ? 13.205 0.108 -5.260 1.00 84.75 80 VAL A CA 1
ATOM 627 C C . VAL A 1 80 ? 13.318 -1.416 -5.219 1.00 84.75 80 VAL A C 1
ATOM 629 O O . VAL A 1 80 ? 13.947 -2.005 -6.096 1.00 84.75 80 VAL A O 1
ATOM 632 N N . LEU A 1 81 ? 12.671 -2.069 -4.252 1.00 83.94 81 LEU A N 1
ATOM 633 C CA . LEU A 1 81 ? 12.643 -3.530 -4.157 1.00 83.94 81 LEU A CA 1
ATOM 634 C C . LEU A 1 81 ? 11.937 -4.173 -5.356 1.00 83.94 81 LEU A C 1
ATOM 636 O O . LEU A 1 81 ? 12.454 -5.143 -5.903 1.00 83.94 81 LEU A O 1
ATOM 640 N N . ASP A 1 82 ? 10.801 -3.625 -5.795 1.00 82.31 82 ASP A N 1
ATOM 641 C CA . ASP A 1 82 ? 10.095 -4.092 -6.995 1.00 82.31 82 ASP A CA 1
ATOM 642 C C . ASP A 1 82 ? 10.949 -3.909 -8.255 1.00 82.31 82 ASP A C 1
ATOM 644 O O . ASP A 1 82 ? 11.017 -4.809 -9.088 1.00 82.31 82 ASP A O 1
ATOM 648 N N . SER A 1 83 ? 11.686 -2.802 -8.362 1.00 80.81 83 SER A N 1
ATOM 649 C CA . SER A 1 83 ? 12.614 -2.547 -9.469 1.00 80.81 83 SER A CA 1
ATOM 650 C C . SER A 1 83 ? 13.765 -3.554 -9.483 1.00 80.81 83 SER A C 1
ATOM 652 O O . SER A 1 83 ? 14.075 -4.120 -10.531 1.00 80.81 83 SER A O 1
ATOM 654 N N . LEU A 1 84 ? 14.360 -3.838 -8.320 1.00 83.12 84 LEU A N 1
ATOM 655 C CA . LEU A 1 84 ? 15.399 -4.861 -8.182 1.00 83.12 84 LEU A CA 1
ATOM 656 C C . LEU A 1 84 ? 14.856 -6.247 -8.543 1.00 83.12 84 LEU A C 1
ATOM 658 O O . LEU A 1 84 ? 15.460 -6.955 -9.343 1.00 83.12 84 LEU A O 1
ATOM 662 N N . LEU A 1 85 ? 13.689 -6.626 -8.019 1.00 80.44 85 LEU A N 1
ATOM 663 C CA . LEU A 1 85 ? 13.041 -7.901 -8.337 1.00 80.44 85 LEU A CA 1
ATOM 664 C C . LEU A 1 85 ? 12.679 -8.009 -9.819 1.00 80.44 85 LEU A C 1
ATOM 666 O O . LEU A 1 85 ? 12.830 -9.081 -10.407 1.00 80.44 85 LEU A O 1
ATOM 670 N N . THR A 1 86 ? 12.253 -6.913 -10.440 1.00 80.44 86 THR A N 1
ATOM 671 C CA . THR A 1 86 ? 11.939 -6.870 -11.870 1.00 80.44 86 THR A CA 1
ATOM 672 C C . THR A 1 86 ? 13.191 -7.092 -12.712 1.00 80.44 86 THR A C 1
ATOM 674 O O . THR A 1 86 ? 13.115 -7.811 -13.705 1.00 80.44 86 THR A O 1
ATOM 677 N N . MET A 1 87 ? 14.359 -6.579 -12.303 1.00 81.12 87 MET A N 1
ATOM 678 C CA . MET A 1 87 ? 15.621 -6.880 -12.996 1.00 81.12 87 MET A CA 1
ATOM 679 C C . MET A 1 87 ? 15.940 -8.382 -13.003 1.00 81.12 87 MET A C 1
ATOM 681 O O . MET A 1 87 ? 16.453 -8.885 -13.998 1.00 81.12 87 MET A O 1
ATOM 685 N N . TYR A 1 88 ? 15.607 -9.109 -11.932 1.00 80.44 88 TYR A N 1
ATOM 686 C CA . TYR A 1 88 ? 15.872 -10.551 -11.834 1.00 80.44 88 TYR A CA 1
ATOM 687 C C . TYR A 1 88 ? 14.773 -11.433 -12.436 1.00 80.44 88 TYR A C 1
ATOM 689 O O . TYR A 1 88 ? 15.057 -12.523 -12.926 1.00 80.44 88 TYR A O 1
ATOM 697 N N . THR A 1 89 ? 13.515 -10.999 -12.380 1.00 80.81 89 THR A N 1
ATOM 698 C CA . THR A 1 89 ? 12.352 -11.840 -12.720 1.00 80.81 89 THR A CA 1
ATOM 699 C C . THR A 1 89 ? 11.616 -11.391 -13.976 1.00 80.81 89 THR A C 1
ATOM 701 O O . THR A 1 89 ? 10.726 -12.103 -14.445 1.00 80.81 89 THR A O 1
ATOM 704 N N . SER A 1 90 ? 11.965 -10.230 -14.541 1.00 77.56 90 SER A N 1
ATOM 705 C CA . SER A 1 90 ? 11.268 -9.550 -15.646 1.00 77.56 90 SER A CA 1
ATOM 706 C C . SER A 1 90 ? 9.779 -9.260 -15.387 1.00 77.56 90 SER A C 1
ATOM 708 O O . SER A 1 90 ? 9.022 -8.996 -16.322 1.00 77.56 90 SER A O 1
ATOM 710 N N . ARG A 1 91 ? 9.333 -9.311 -14.123 1.00 73.50 91 ARG A N 1
ATOM 711 C CA . ARG A 1 91 ? 7.938 -9.084 -13.724 1.00 73.50 91 ARG A CA 1
ATOM 712 C C . ARG A 1 91 ? 7.846 -8.122 -12.542 1.00 73.50 91 ARG A C 1
ATOM 714 O O . ARG A 1 91 ? 8.527 -8.312 -11.543 1.00 73.50 91 ARG A O 1
ATOM 721 N N . HIS A 1 92 ? 6.922 -7.169 -12.641 1.00 74.44 92 HIS A N 1
ATOM 722 C CA . HIS A 1 92 ? 6.518 -6.311 -11.527 1.00 74.44 92 HIS A CA 1
ATOM 723 C C . HIS A 1 92 ? 5.551 -7.063 -10.604 1.00 74.44 92 HIS A C 1
ATOM 725 O O . HIS A 1 92 ? 4.545 -7.610 -11.072 1.00 74.44 92 HIS A O 1
ATOM 731 N N . ALA A 1 93 ? 5.833 -7.079 -9.301 1.00 66.56 93 ALA A N 1
ATOM 732 C CA . ALA A 1 93 ? 4.986 -7.710 -8.287 1.00 66.56 93 ALA A CA 1
ATOM 733 C C . ALA A 1 93 ? 3.787 -6.821 -7.896 1.00 66.56 93 ALA A C 1
ATOM 735 O O . ALA A 1 93 ? 2.755 -7.329 -7.454 1.00 66.56 93 ALA A O 1
ATOM 736 N N . GLY A 1 94 ? 3.889 -5.512 -8.147 1.00 73.00 94 GLY A N 1
ATOM 737 C CA . GLY A 1 94 ? 2.815 -4.538 -7.960 1.00 73.00 94 GLY A CA 1
ATOM 738 C C . GLY A 1 94 ? 2.658 -4.044 -6.508 1.00 73.00 94 GLY A C 1
ATOM 739 O O . GLY A 1 94 ? 3.021 -4.741 -5.559 1.00 73.00 94 GLY A O 1
ATOM 740 N N . PRO A 1 95 ? 2.114 -2.830 -6.307 1.00 78.75 95 PRO A N 1
ATOM 741 C CA . PRO A 1 95 ? 2.133 -2.140 -5.013 1.00 78.75 95 PRO A CA 1
ATOM 742 C C . PRO A 1 95 ? 1.078 -2.593 -3.988 1.00 78.75 95 PRO A C 1
ATOM 744 O O . PRO A 1 95 ? 1.254 -2.318 -2.800 1.00 78.75 95 PRO A O 1
ATOM 747 N N . ALA A 1 96 ? -0.008 -3.272 -4.385 1.00 72.00 96 ALA A N 1
ATOM 748 C CA . ALA A 1 96 ? -1.135 -3.544 -3.480 1.00 72.00 96 ALA A CA 1
ATOM 749 C C . ALA A 1 96 ? -0.776 -4.469 -2.307 1.00 72.00 96 ALA A C 1
ATOM 751 O O . ALA A 1 96 ? -1.173 -4.209 -1.171 1.00 72.00 96 ALA A O 1
ATOM 752 N N . VAL A 1 97 ? -0.020 -5.544 -2.559 1.00 74.81 97 VAL A N 1
ATOM 753 C CA . VAL A 1 97 ? 0.353 -6.509 -1.509 1.00 74.81 97 VAL A CA 1
ATOM 754 C C . VAL A 1 97 ? 1.316 -5.881 -0.490 1.00 74.81 97 VAL A C 1
ATOM 756 O O . VAL A 1 97 ? 1.017 -5.947 0.704 1.00 74.81 97 VAL A O 1
ATOM 759 N N . PRO A 1 98 ? 2.409 -5.207 -0.904 1.00 76.75 98 PRO A N 1
ATOM 760 C CA . PRO A 1 98 ? 3.263 -4.454 0.013 1.00 76.75 98 PRO A CA 1
ATOM 761 C C . PRO A 1 98 ? 2.504 -3.407 0.840 1.00 76.75 98 PRO A C 1
ATOM 763 O O . PRO A 1 98 ? 2.717 -3.321 2.049 1.00 76.75 98 PRO A O 1
ATOM 766 N N . ALA A 1 99 ? 1.583 -2.656 0.222 1.00 73.88 99 ALA A N 1
ATOM 767 C CA . ALA A 1 99 ? 0.787 -1.643 0.917 1.00 73.88 99 ALA A CA 1
ATOM 768 C C . ALA A 1 99 ? -0.100 -2.255 2.016 1.00 73.88 99 ALA A C 1
ATOM 770 O O . ALA A 1 99 ? -0.178 -1.723 3.125 1.00 73.88 99 ALA A O 1
ATOM 771 N N . LEU A 1 100 ? -0.725 -3.406 1.742 1.00 75.12 100 LEU A N 1
ATOM 772 C CA . LEU A 1 100 ? -1.544 -4.120 2.725 1.00 75.12 100 LEU A CA 1
ATOM 773 C C . LEU A 1 100 ? -0.716 -4.668 3.890 1.00 75.12 100 LEU A C 1
ATOM 775 O O . LEU A 1 100 ? -1.121 -4.523 5.043 1.00 75.12 100 LEU A O 1
ATOM 779 N N . VAL A 1 101 ? 0.448 -5.263 3.612 1.00 79.31 101 VAL A N 1
ATOM 780 C CA . VAL A 1 101 ? 1.351 -5.774 4.658 1.00 79.31 101 VAL A CA 1
ATOM 781 C C . VAL A 1 101 ? 1.833 -4.637 5.555 1.00 79.31 101 VAL A C 1
ATOM 783 O O . VAL A 1 101 ? 1.818 -4.769 6.783 1.00 79.31 101 VAL A O 1
ATOM 786 N N . LEU A 1 102 ? 2.211 -3.503 4.960 1.00 77.62 102 LEU A N 1
ATOM 787 C CA . LEU A 1 102 ? 2.670 -2.337 5.707 1.00 77.62 102 LEU A CA 1
ATOM 788 C C . LEU A 1 102 ? 1.574 -1.798 6.625 1.00 77.62 102 LEU A C 1
ATOM 790 O O . LEU A 1 102 ? 1.828 -1.532 7.796 1.00 77.62 102 LEU A O 1
ATOM 794 N N . MET A 1 103 ? 0.344 -1.715 6.120 1.00 72.81 103 MET A N 1
ATOM 795 C CA . MET A 1 103 ? -0.793 -1.248 6.901 1.00 72.81 103 MET A CA 1
ATOM 796 C C . MET A 1 103 ? -1.131 -2.197 8.062 1.00 72.81 103 MET A C 1
ATOM 798 O O . MET A 1 103 ? -1.307 -1.759 9.200 1.00 72.81 103 MET A O 1
ATOM 802 N N . VAL A 1 104 ? -1.149 -3.512 7.823 1.00 76.12 104 VAL A N 1
ATOM 803 C CA . VAL A 1 104 ? -1.345 -4.496 8.902 1.00 76.12 104 VAL A CA 1
ATOM 804 C C . VAL A 1 104 ? -0.262 -4.340 9.973 1.00 76.12 104 VAL A C 1
ATOM 806 O O . VAL A 1 104 ? -0.570 -4.324 11.165 1.00 76.12 104 VAL A O 1
ATOM 809 N N . THR A 1 105 ? 0.993 -4.161 9.563 1.00 74.50 105 THR A N 1
ATOM 810 C CA . THR A 1 105 ? 2.126 -3.994 10.483 1.00 74.50 105 THR A CA 1
ATOM 811 C C . THR A 1 105 ? 2.011 -2.697 11.288 1.00 74.50 105 THR A C 1
ATOM 813 O O . THR A 1 105 ? 2.129 -2.721 12.513 1.00 74.50 105 THR A O 1
ATOM 816 N N . TYR A 1 106 ? 1.696 -1.581 10.626 1.00 73.19 106 TYR A N 1
ATOM 817 C CA . TYR A 1 106 ? 1.518 -0.271 11.253 1.00 73.19 106 TYR A CA 1
ATOM 818 C C . TYR A 1 106 ? 0.396 -0.278 12.302 1.00 73.19 106 TYR A C 1
ATOM 820 O O . TYR A 1 106 ? 0.597 0.151 13.439 1.00 73.19 106 TYR A O 1
ATOM 828 N N . ASN A 1 107 ? -0.758 -0.864 11.972 1.00 68.81 107 ASN A N 1
ATOM 829 C CA . ASN A 1 107 ? -1.877 -0.992 12.907 1.00 68.81 107 ASN A CA 1
ATOM 830 C C . ASN A 1 107 ? -1.579 -1.916 14.096 1.00 68.81 107 ASN A C 1
ATOM 832 O O . ASN A 1 107 ? -2.163 -1.747 15.168 1.00 68.81 107 ASN A O 1
ATOM 836 N N . THR A 1 108 ? -0.680 -2.888 13.924 1.00 68.25 108 THR A N 1
ATOM 837 C CA . THR A 1 108 ? -0.241 -3.759 15.022 1.00 68.25 108 THR A CA 1
ATOM 838 C C . THR A 1 108 ? 0.685 -3.006 15.977 1.00 68.25 108 THR A C 1
ATOM 840 O O . THR A 1 108 ? 0.538 -3.134 17.189 1.00 68.25 108 THR A O 1
ATOM 843 N N . LEU A 1 109 ? 1.592 -2.183 15.442 1.00 66.00 109 LEU A N 1
ATOM 844 C CA . LEU A 1 109 ? 2.524 -1.373 16.231 1.00 66.00 109 LEU A CA 1
ATOM 845 C C . LEU A 1 109 ? 1.824 -0.250 17.001 1.00 66.00 109 LEU A C 1
ATOM 847 O O . LEU A 1 109 ? 2.180 0.002 18.141 1.00 66.00 109 LEU A O 1
ATOM 851 N N . ARG A 1 110 ? 0.800 0.384 16.420 1.00 64.50 110 ARG A N 1
ATOM 852 C CA . ARG A 1 110 ? 0.067 1.498 17.050 1.00 64.50 110 ARG A CA 1
ATOM 853 C C . ARG A 1 110 ? -0.761 1.098 18.284 1.00 64.50 110 ARG A C 1
ATOM 855 O O . ARG A 1 110 ? -1.185 1.968 19.036 1.00 64.50 110 ARG A O 1
ATOM 862 N N . LYS A 1 111 ? -1.069 -0.192 18.460 1.00 56.66 111 LYS A N 1
ATOM 863 C CA . LYS A 1 111 ? -1.892 -0.697 19.578 1.00 56.66 111 LYS A CA 1
ATOM 864 C C . LYS A 1 111 ? -1.082 -1.190 20.787 1.00 56.66 111 LYS A C 1
ATOM 866 O O . LYS A 1 111 ? -1.712 -1.534 21.787 1.00 56.66 111 LYS A O 1
ATOM 871 N N . ASN A 1 112 ? 0.246 -1.249 20.681 1.00 48.41 112 ASN A N 1
ATOM 872 C CA . ASN A 1 112 ? 1.167 -1.506 21.796 1.00 48.41 112 ASN A CA 1
ATOM 873 C C . ASN A 1 112 ? 1.732 -0.190 22.325 1.00 48.41 112 ASN A C 1
ATOM 875 O O . ASN A 1 112 ? 2.019 -0.153 23.539 1.00 48.41 112 ASN A O 1
#

Secondary structure (DSSP, 8-state):
-HHHHHHHHHHHHHHHHHHHHHHHHHTTS-HHHHHHHHHHHHHHHHHHHHHHH-TT----HHHHHHHHHHHHHHHHHHHHHHHHHHHHHSS---SHHHHHHHHHHHHHHTT-

pLDDT: mean 75.79, std 10.0, range [42.66, 87.31]

Radius of gyration: 14.65 Å; chains: 1; bounding box: 32×31×38 Å

Sequence (112 aa):
MVRFLIRHWPRAVVVAGVAFVSQALLKPLEPFPWFILTFLLVYLADSLALMLSDKDFVLYLEDLLSGAILVTVSAALGFVLDSLLTMYTSRHAGPAVPALVLMVTYNTLRKN